Protein AF-A0A7C7LQJ1-F1 (afdb_monomer_lite)

pLDDT: mean 71.46, std 15.13, range [42.0, 94.5]

Radius of gyration: 21.34 Å; chains: 1; bounding box: 57×33×42 Å

Sequence (125 aa):
MMTENNKLQWQLELEGLIVHGETPVGWDENSLPNETVDQDGNLSPANWEGVTDPRFPSRRVYDDPSVEVLRKHLRQHNGIYGLEICESTETKKATKIFHRDGFVVVRDLLNTEQLARFRRIVPGC

Secondary structure (DSSP, 8-state):
-HHHHHHHHHHHHHHT-------TTSS-TTSPTT--B-TTS-B--TT------TTS-SS--TT-HHHHHHHHHHHHH-S-TT--EEETT-HHHHHHHHHHHS--EEET-S-HHHHHHHHHHSTT-

Foldseek 3Di:
DVVVVVVVVVVVVLVPDDDDADDPVPDDPPQDVPFDADPVRHGDPPPPPDPDDPLDDPDPDCPDPSNVVVVVVCVVPPDDPPQDEAELPPVVVQVVCCVVPVHHHYPPVDDPVRVVVSCVSHPPD

Structure (mmCIF, N/CA/C/O backbone):
data_AF-A0A7C7LQJ1-F1
#
_entry.id   AF-A0A7C7LQJ1-F1
#
loop_
_atom_site.group_PDB
_atom_site.id
_atom_site.type_symbol
_atom_site.label_atom_id
_atom_site.label_alt_id
_atom_site.label_comp_id
_atom_site.label_asym_id
_atom_site.label_entity_id
_atom_site.label_seq_id
_atom_site.pdbx_PDB_ins_code
_atom_site.Cartn_x
_atom_site.Cartn_y
_atom_site.Cartn_z
_atom_site.occupancy
_atom_site.B_iso_or_equiv
_atom_site.auth_seq_id
_atom_site.auth_comp_id
_atom_site.auth_asym_id
_atom_site.auth_atom_id
_atom_site.pdbx_PDB_model_num
ATOM 1 N N . MET A 1 1 ? -26.342 14.491 18.224 1.00 47.34 1 MET A N 1
ATOM 2 C CA . MET A 1 1 ? -25.616 15.701 17.771 1.00 47.34 1 MET A CA 1
ATOM 3 C C . MET A 1 1 ? -24.143 15.444 17.441 1.00 47.34 1 MET A C 1
ATOM 5 O O . MET A 1 1 ? -23.678 16.036 16.484 1.00 47.34 1 MET A O 1
ATOM 9 N N . MET A 1 2 ? -23.412 14.552 18.129 1.00 49.84 2 MET A N 1
ATOM 10 C CA . MET A 1 2 ? -21.999 14.247 17.794 1.00 49.84 2 MET A CA 1
ATOM 11 C C . MET A 1 2 ? -21.803 13.533 16.437 1.00 49.84 2 MET A C 1
ATOM 13 O O . MET A 1 2 ? -20.795 13.730 15.770 1.00 49.84 2 MET A O 1
ATOM 17 N N . THR A 1 3 ? -22.778 12.736 15.997 1.00 58.75 3 THR A N 1
ATOM 18 C CA . THR A 1 3 ? -22.699 11.928 14.767 1.00 58.75 3 THR A CA 1
ATOM 19 C C . THR A 1 3 ? -22.784 12.752 13.481 1.00 58.75 3 THR A C 1
ATOM 21 O O . THR A 1 3 ? -22.088 12.459 12.516 1.00 58.75 3 THR A O 1
ATOM 24 N N . GLU A 1 4 ? -23.612 13.797 13.479 1.00 58.03 4 GLU A N 1
ATOM 25 C CA . GLU A 1 4 ? -23.772 14.723 12.346 1.00 58.03 4 GLU A CA 1
ATOM 26 C C . GLU A 1 4 ? -22.505 15.562 12.136 1.00 58.03 4 GLU A C 1
ATOM 28 O O . GLU A 1 4 ? -22.045 15.731 11.010 1.00 58.03 4 GLU A O 1
ATOM 33 N N . ASN A 1 5 ? -21.892 16.010 13.236 1.00 68.25 5 ASN A N 1
ATOM 34 C CA . ASN A 1 5 ? -20.686 16.833 13.201 1.00 68.25 5 ASN A CA 1
ATOM 35 C C . ASN A 1 5 ? -19.479 16.052 12.655 1.00 68.25 5 ASN A C 1
ATOM 37 O O . ASN A 1 5 ? -18.744 16.556 11.811 1.00 68.25 5 ASN A O 1
ATOM 41 N N . ASN A 1 6 ? -19.327 14.789 13.068 1.00 70.06 6 ASN A N 1
ATOM 42 C CA . ASN A 1 6 ? -18.279 13.909 12.543 1.00 70.06 6 ASN A CA 1
ATOM 43 C C . ASN A 1 6 ? -18.496 13.578 11.061 1.00 70.06 6 ASN A C 1
ATOM 45 O O . ASN A 1 6 ? -17.539 13.495 10.297 1.00 70.06 6 ASN A O 1
ATOM 49 N N . LYS A 1 7 ? -19.755 13.421 10.634 1.00 67.06 7 LYS A N 1
ATOM 50 C CA . LYS A 1 7 ? -20.094 13.143 9.235 1.00 67.06 7 LYS A CA 1
ATOM 51 C C . LYS A 1 7 ? -19.702 14.306 8.320 1.00 67.06 7 LYS A C 1
ATOM 53 O O . LYS A 1 7 ? -19.127 14.064 7.263 1.00 67.06 7 LYS A O 1
ATOM 58 N N . LEU A 1 8 ? -19.968 15.542 8.744 1.00 71.56 8 LEU A N 1
ATOM 59 C CA . LEU A 1 8 ? -19.571 16.756 8.022 1.00 71.56 8 LEU A CA 1
ATOM 60 C C . LEU A 1 8 ? -18.046 16.915 7.970 1.00 71.56 8 LEU A C 1
ATOM 62 O O . LEU A 1 8 ? -17.497 17.228 6.916 1.00 71.56 8 LEU A O 1
ATOM 66 N N . GLN A 1 9 ? -17.352 16.632 9.075 1.00 72.44 9 GLN A N 1
ATOM 67 C CA . GLN A 1 9 ? -15.891 16.680 9.118 1.00 72.44 9 GLN A CA 1
ATOM 68 C C . GLN A 1 9 ? -15.255 15.679 8.140 1.00 72.44 9 GLN A C 1
ATOM 70 O O . GLN A 1 9 ? -14.388 16.052 7.355 1.00 72.44 9 GLN A O 1
ATOM 75 N N . TRP A 1 10 ? -15.728 14.430 8.114 1.00 71.81 10 TRP A N 1
ATOM 76 C CA . TRP A 1 10 ? -15.213 13.416 7.184 1.00 71.81 10 TRP A CA 1
ATOM 77 C C . TRP A 1 10 ? -15.535 13.735 5.722 1.00 71.81 10 TRP A C 1
ATOM 79 O O . TRP A 1 10 ? -14.769 13.388 4.825 1.00 71.81 10 TRP A O 1
ATOM 89 N N . GLN A 1 11 ? -16.668 14.392 5.460 1.00 69.19 11 GLN A N 1
ATOM 90 C CA . GLN A 1 11 ? -17.015 14.848 4.115 1.00 69.19 11 GLN A CA 1
ATOM 91 C C . GLN A 1 11 ? -16.044 15.913 3.607 1.00 69.19 11 GLN A C 1
ATOM 93 O O . GLN A 1 11 ? -15.634 15.812 2.452 1.00 69.19 11 GLN A O 1
ATOM 98 N N . LEU A 1 12 ? -15.659 16.864 4.461 1.00 78.12 12 LEU A N 1
ATOM 99 C CA . LEU A 1 12 ? -14.684 17.910 4.144 1.00 78.12 12 LEU A CA 1
ATOM 100 C C . LEU A 1 12 ? -13.274 17.342 3.942 1.00 78.12 12 LEU A C 1
ATOM 102 O O . LEU A 1 12 ? -12.597 17.714 2.988 1.00 78.12 12 LEU A O 1
ATOM 106 N N . GLU A 1 13 ? -12.842 16.403 4.788 1.00 74.38 13 GLU A N 1
ATOM 107 C CA . GLU A 1 13 ? -11.539 15.736 4.635 1.00 74.38 13 GLU A CA 1
ATOM 108 C C . GLU A 1 13 ? -11.455 14.935 3.324 1.00 74.38 13 GLU A C 1
ATOM 110 O O . GLU A 1 13 ? -10.439 14.982 2.633 1.00 74.38 13 GLU A O 1
ATOM 115 N N . LEU A 1 14 ? -12.541 14.258 2.930 1.00 73.12 14 LEU A N 1
ATOM 116 C CA . LEU A 1 14 ? -12.631 13.569 1.637 1.00 73.12 14 LEU A CA 1
ATOM 117 C C . LEU A 1 14 ? -12.631 14.533 0.442 1.00 73.12 14 LEU A C 1
ATOM 119 O O . LEU A 1 14 ? -12.095 14.191 -0.607 1.00 73.12 14 LEU A O 1
ATOM 123 N N . GLU A 1 15 ? -13.248 15.709 0.573 1.00 76.81 15 GLU A N 1
ATOM 124 C CA . GLU A 1 15 ? -13.261 16.741 -0.476 1.00 76.81 15 GLU A CA 1
ATOM 125 C C . GLU A 1 15 ? -11.895 17.405 -0.667 1.00 76.81 15 GLU A C 1
ATOM 127 O O . GLU A 1 15 ? -11.557 17.788 -1.784 1.00 76.81 15 GLU A O 1
ATOM 132 N N . GLY A 1 16 ? -11.107 17.521 0.404 1.00 76.44 16 GLY A N 1
ATOM 133 C CA . GLY A 1 16 ? -9.753 18.073 0.368 1.00 76.44 16 GLY A CA 1
ATOM 134 C C . GLY A 1 16 ? -8.671 17.087 -0.081 1.00 76.44 16 GLY A C 1
ATOM 135 O O . GLY A 1 16 ? -7.509 17.479 -0.197 1.00 76.44 16 GLY A O 1
ATOM 136 N N . LEU A 1 17 ? -9.013 15.816 -0.317 1.00 73.69 17 LEU A N 1
ATOM 137 C CA . LEU A 1 17 ? -8.041 14.800 -0.702 1.00 73.69 17 LEU A CA 1
ATOM 138 C C . LEU A 1 17 ? -7.583 15.010 -2.154 1.00 73.69 17 LEU A C 1
ATOM 140 O O . LEU A 1 17 ? -8.337 14.795 -3.102 1.00 73.69 17 LEU A O 1
ATOM 144 N N . ILE A 1 18 ? -6.318 15.388 -2.326 1.00 72.12 18 ILE A N 1
ATOM 145 C CA . ILE A 1 18 ? -5.672 15.462 -3.639 1.00 72.12 18 ILE A CA 1
ATOM 146 C C . ILE A 1 18 ? -5.242 14.050 -4.030 1.00 72.12 18 ILE A C 1
ATOM 148 O O . ILE A 1 18 ? -4.350 13.465 -3.415 1.00 72.12 18 ILE A O 1
ATOM 152 N N . VAL A 1 19 ? -5.878 13.498 -5.060 1.00 59.09 19 VAL A N 1
ATOM 153 C CA . VAL A 1 19 ? -5.514 12.186 -5.594 1.00 59.09 19 VAL A CA 1
ATOM 154 C C . VAL A 1 19 ? -4.560 12.382 -6.760 1.00 59.09 19 VAL A C 1
ATOM 156 O O . VAL A 1 19 ? -4.937 12.883 -7.818 1.00 59.09 19 VAL A O 1
ATOM 159 N N . HIS A 1 20 ? -3.309 11.984 -6.560 1.00 58.03 20 HIS A N 1
ATOM 160 C CA . HIS A 1 20 ? -2.347 11.881 -7.647 1.00 58.03 20 HIS A CA 1
ATOM 161 C C . HIS A 1 20 ? -2.696 10.635 -8.470 1.00 58.03 20 HIS A C 1
ATOM 163 O O . HIS A 1 20 ? -2.615 9.516 -7.968 1.00 58.03 20 HIS A O 1
ATOM 169 N N . GLY A 1 21 ? -3.161 10.841 -9.705 1.00 54.16 21 GLY A N 1
ATOM 170 C CA . GLY A 1 21 ? -3.406 9.756 -10.656 1.00 54.16 21 GLY A CA 1
ATOM 171 C C . GLY A 1 21 ? -2.108 9.123 -11.160 1.00 54.16 21 GLY A C 1
ATOM 172 O O . GLY A 1 21 ? -1.011 9.513 -10.754 1.00 54.16 21 GLY A O 1
ATOM 173 N N . GLU A 1 22 ? -2.229 8.170 -12.085 1.00 50.22 22 GLU A N 1
ATOM 174 C CA . GLU A 1 22 ? -1.072 7.666 -12.825 1.00 50.22 2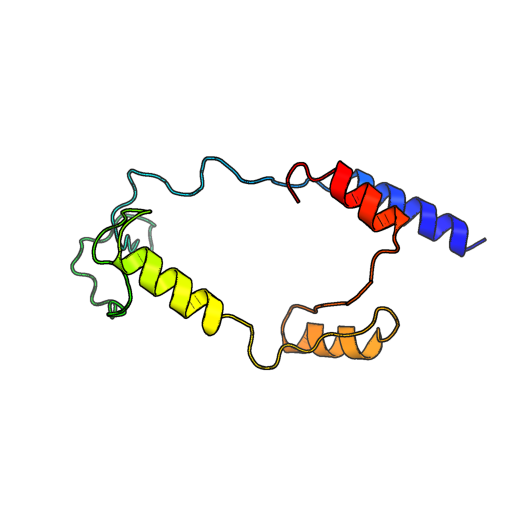2 GLU A CA 1
ATOM 175 C C . GLU A 1 22 ? -0.401 8.830 -13.549 1.00 50.22 22 GLU A C 1
ATOM 177 O O . GLU A 1 22 ? -0.982 9.496 -14.409 1.00 50.22 22 GLU A O 1
ATOM 182 N N . THR A 1 23 ? 0.830 9.123 -13.156 1.00 46.94 23 THR A N 1
ATOM 183 C CA . THR A 1 23 ? 1.605 10.154 -13.820 1.00 46.94 23 THR A CA 1
ATOM 184 C C . THR A 1 23 ? 2.236 9.547 -15.073 1.00 46.94 23 THR A C 1
ATOM 186 O O . THR A 1 23 ? 2.790 8.450 -14.976 1.00 46.94 23 THR A O 1
ATOM 189 N N . PRO A 1 24 ? 2.278 10.256 -16.212 1.00 45.69 24 PRO A N 1
ATOM 190 C CA . PRO A 1 24 ? 3.066 9.817 -17.362 1.00 45.69 24 PRO A CA 1
ATOM 191 C C . PRO A 1 24 ? 4.571 9.757 -17.053 1.00 45.69 24 PRO A C 1
ATOM 193 O O . PRO A 1 24 ? 5.298 9.087 -17.770 1.00 45.69 24 PRO A O 1
ATOM 196 N N . VAL A 1 25 ? 5.036 10.370 -15.950 1.00 49.25 25 VAL A N 1
ATOM 197 C CA . VAL A 1 25 ? 6.401 10.191 -15.411 1.00 49.25 25 VAL A CA 1
ATOM 198 C C . VAL A 1 25 ? 6.599 8.844 -14.703 1.00 49.25 25 VAL A C 1
ATOM 200 O O . VAL A 1 25 ? 7.468 8.688 -13.846 1.00 49.25 25 VAL A O 1
ATOM 203 N N . GLY A 1 26 ? 5.802 7.841 -15.066 1.00 48.50 26 GLY A N 1
ATOM 204 C CA . GLY A 1 26 ? 6.161 6.459 -14.831 1.00 48.50 26 GLY A CA 1
ATOM 205 C C . GLY A 1 26 ? 7.362 6.129 -15.706 1.00 48.50 26 GLY A C 1
ATOM 206 O O . GLY A 1 26 ? 7.172 5.654 -16.817 1.00 48.50 26 GLY A O 1
ATOM 207 N N . TRP A 1 27 ? 8.557 6.329 -15.145 1.00 53.47 27 TRP A N 1
ATOM 208 C CA . TRP A 1 27 ? 9.874 6.039 -15.720 1.00 53.47 27 TRP A CA 1
ATOM 209 C C . TRP A 1 27 ? 10.415 7.113 -16.674 1.00 53.47 27 TRP A C 1
ATOM 211 O O . TRP A 1 27 ? 9.848 7.378 -17.727 1.00 53.47 27 TRP A O 1
ATOM 221 N N . ASP A 1 28 ? 11.559 7.699 -16.306 1.00 53.22 28 ASP A N 1
ATOM 222 C CA . ASP A 1 28 ? 12.402 8.446 -17.241 1.00 53.22 28 ASP A CA 1
ATOM 223 C C . ASP A 1 28 ? 13.072 7.444 -18.191 1.00 53.22 28 ASP A C 1
ATOM 225 O O . ASP A 1 28 ? 13.823 6.559 -17.771 1.00 53.22 28 ASP A O 1
ATOM 229 N N . GLU A 1 29 ? 12.770 7.566 -19.481 1.00 51.75 29 GLU A N 1
ATOM 230 C CA . GLU A 1 29 ? 13.345 6.753 -20.557 1.00 51.75 29 GLU A CA 1
ATOM 231 C C . GLU A 1 29 ? 14.864 6.938 -20.705 1.00 51.75 29 GLU A C 1
ATOM 233 O O . GLU A 1 29 ? 15.541 6.070 -21.259 1.00 51.75 29 GLU A O 1
ATOM 238 N N . ASN A 1 30 ? 15.408 8.033 -20.168 1.00 52.00 30 ASN A N 1
ATOM 239 C CA . ASN A 1 30 ? 16.835 8.337 -20.175 1.00 52.00 30 ASN A CA 1
ATOM 240 C C . ASN A 1 30 ? 17.571 7.775 -18.950 1.00 52.00 30 ASN A C 1
ATOM 242 O O . ASN A 1 30 ? 18.805 7.756 -18.941 1.00 52.00 30 ASN A O 1
ATOM 246 N N . SER A 1 31 ? 16.853 7.283 -17.933 1.00 51.69 31 SER A N 1
ATOM 247 C CA . SER A 1 31 ? 17.478 6.645 -16.774 1.00 51.69 31 SER A CA 1
ATOM 248 C C . SER A 1 31 ? 18.106 5.311 -17.170 1.00 51.69 31 SER A C 1
ATOM 250 O O . SER A 1 31 ? 17.424 4.367 -17.595 1.00 51.69 31 SER A O 1
ATOM 252 N N . LEU A 1 32 ? 19.418 5.199 -16.959 1.00 54.41 32 LEU A N 1
ATOM 253 C CA . LEU A 1 32 ? 20.187 3.998 -17.272 1.00 54.41 32 LEU A CA 1
ATOM 254 C C . LEU A 1 32 ? 19.630 2.766 -16.531 1.00 54.41 32 LEU A C 1
ATOM 256 O O . LEU A 1 32 ? 19.252 2.858 -15.358 1.00 54.41 32 LEU A O 1
ATOM 260 N N . PRO A 1 33 ? 19.589 1.581 -17.174 1.00 50.50 33 PRO A N 1
ATOM 261 C CA . PRO A 1 33 ? 19.308 0.328 -16.486 1.00 50.50 33 PRO A CA 1
ATOM 262 C C . PRO A 1 33 ? 20.214 0.161 -15.264 1.00 50.50 33 PRO A C 1
ATOM 264 O O . PRO A 1 33 ? 21.431 0.187 -15.396 1.00 50.50 33 PRO A O 1
ATOM 267 N N . ASN A 1 34 ? 19.611 -0.024 -14.087 1.00 55.47 34 ASN A N 1
ATOM 268 C CA . ASN A 1 34 ? 20.312 -0.215 -12.809 1.00 55.47 34 ASN A CA 1
ATOM 269 C C . ASN A 1 34 ? 21.154 0.991 -12.358 1.00 55.47 34 ASN A C 1
ATOM 271 O O . ASN A 1 34 ? 22.189 0.824 -11.716 1.00 55.47 34 ASN A O 1
ATOM 275 N N . GLU A 1 35 ? 20.682 2.200 -12.674 1.00 58.88 35 GLU A N 1
ATOM 276 C CA . GLU A 1 35 ? 21.196 3.452 -12.127 1.00 58.88 35 GLU A CA 1
ATOM 277 C C . GLU A 1 35 ? 21.342 3.367 -10.601 1.00 58.88 35 GLU A C 1
ATOM 279 O O . GLU A 1 35 ? 20.366 3.299 -9.855 1.00 58.88 35 GLU A O 1
ATOM 284 N N . THR A 1 36 ? 22.593 3.327 -10.157 1.00 56.88 36 THR A N 1
ATOM 285 C CA . THR A 1 36 ? 22.968 3.529 -8.763 1.00 56.88 36 THR A CA 1
ATOM 286 C C . THR A 1 36 ? 23.546 4.928 -8.699 1.00 56.88 36 THR A C 1
ATOM 288 O O . THR A 1 36 ? 24.423 5.255 -9.497 1.00 56.88 36 THR A O 1
ATOM 291 N N . VAL A 1 37 ? 23.041 5.760 -7.798 1.00 54.50 37 VAL A N 1
ATOM 292 C CA . VAL A 1 37 ? 23.607 7.089 -7.569 1.00 54.50 37 VAL A CA 1
ATOM 293 C C . VAL A 1 37 ? 24.615 7.033 -6.427 1.00 54.50 37 VAL A C 1
ATOM 295 O O . VAL A 1 37 ? 24.474 6.220 -5.510 1.00 54.50 37 VAL A O 1
ATOM 298 N N . ASP A 1 38 ? 25.659 7.854 -6.497 1.00 62.34 38 ASP A N 1
ATOM 299 C CA . ASP A 1 38 ? 26.559 8.060 -5.364 1.00 62.34 38 ASP A CA 1
ATOM 300 C C . ASP A 1 38 ? 25.869 8.848 -4.231 1.00 62.34 38 ASP A C 1
ATOM 302 O O . ASP A 1 38 ? 24.682 9.179 -4.295 1.00 62.34 38 ASP A O 1
ATOM 306 N N . GLN A 1 39 ? 26.607 9.127 -3.153 1.00 58.22 39 GLN A N 1
ATOM 307 C CA . GLN A 1 39 ? 26.079 9.856 -1.990 1.00 58.22 39 GLN A CA 1
ATOM 308 C C . GLN A 1 39 ? 25.635 11.290 -2.323 1.00 58.22 39 GLN A C 1
ATOM 310 O O . GLN A 1 39 ? 24.857 11.869 -1.567 1.00 58.22 39 GLN A O 1
ATOM 315 N N . ASP A 1 40 ? 26.094 11.830 -3.451 1.00 65.62 40 ASP A N 1
ATOM 316 C CA . ASP A 1 40 ? 25.788 13.172 -3.936 1.00 65.62 40 ASP A CA 1
ATOM 317 C C . ASP A 1 40 ? 24.699 13.159 -5.029 1.00 65.62 40 ASP A C 1
ATOM 319 O O . ASP A 1 40 ? 24.318 14.213 -5.541 1.00 65.62 40 ASP A O 1
ATOM 323 N N . GLY A 1 41 ? 24.160 11.982 -5.372 1.00 52.00 41 GLY A N 1
ATOM 324 C CA . GLY A 1 41 ? 23.091 11.825 -6.356 1.00 52.00 41 GLY A CA 1
ATOM 325 C C . GLY A 1 41 ? 23.562 11.735 -7.811 1.00 52.00 41 GLY A C 1
ATOM 326 O O . GLY A 1 41 ? 22.721 11.764 -8.708 1.00 52.00 41 GLY A O 1
ATOM 327 N N . ASN A 1 42 ? 24.867 11.621 -8.078 1.00 62.91 42 ASN A N 1
ATOM 328 C CA . ASN A 1 42 ? 25.381 11.480 -9.443 1.00 62.91 42 ASN A CA 1
ATOM 329 C C . ASN A 1 42 ? 25.362 10.019 -9.898 1.00 62.91 42 ASN A C 1
ATOM 331 O O . ASN A 1 42 ? 25.581 9.105 -9.103 1.00 62.91 42 ASN A O 1
ATOM 335 N N . LEU A 1 43 ? 25.163 9.807 -11.204 1.00 57.75 43 LEU A N 1
ATOM 336 C CA . LEU A 1 43 ? 25.229 8.491 -11.844 1.00 57.75 43 LEU A CA 1
ATOM 337 C C . LEU A 1 43 ? 26.558 7.794 -11.527 1.00 57.75 43 LEU A C 1
ATOM 339 O O . LEU A 1 43 ? 27.616 8.214 -12.002 1.00 57.75 43 LEU A O 1
ATOM 343 N N . SER A 1 44 ? 26.504 6.703 -10.764 1.00 56.91 44 SER A N 1
ATOM 344 C CA . SER A 1 44 ? 27.670 5.861 -10.529 1.00 56.91 44 SER A CA 1
ATOM 345 C C . SER A 1 44 ? 27.958 5.040 -11.792 1.00 56.91 44 SER A C 1
ATOM 347 O O . SER A 1 44 ? 27.027 4.497 -12.400 1.00 56.91 44 SER A O 1
ATOM 349 N N . PRO A 1 45 ? 29.223 4.937 -12.235 1.00 54.22 45 PRO A N 1
ATOM 350 C CA . PRO A 1 45 ? 29.577 4.061 -13.341 1.00 54.22 45 PRO A CA 1
ATOM 351 C C . PRO A 1 45 ? 29.178 2.608 -13.024 1.00 54.22 45 PRO A C 1
ATOM 353 O O . PRO A 1 45 ? 29.143 2.183 -11.871 1.00 54.22 45 PRO A O 1
ATOM 356 N N . ALA A 1 46 ? 28.851 1.847 -14.073 1.00 52.78 46 ALA A N 1
ATOM 357 C CA . ALA A 1 46 ? 28.225 0.515 -14.041 1.00 52.78 46 ALA A CA 1
ATOM 358 C C . ALA A 1 46 ? 29.015 -0.605 -13.315 1.00 52.78 46 ALA A C 1
ATOM 360 O O . ALA A 1 46 ? 28.688 -1.782 -13.444 1.00 52.78 46 ALA A O 1
ATOM 361 N N . ASN A 1 47 ? 30.074 -0.260 -12.588 1.00 50.78 47 ASN A N 1
ATOM 362 C CA . ASN A 1 47 ? 30.970 -1.137 -11.844 1.00 50.78 47 ASN A CA 1
ATOM 363 C C . ASN A 1 47 ? 30.819 -1.015 -10.317 1.00 50.78 47 ASN A C 1
ATOM 365 O O . ASN A 1 47 ? 31.668 -1.530 -9.591 1.00 50.78 47 ASN A O 1
ATOM 369 N N . TRP A 1 48 ? 29.764 -0.367 -9.814 1.00 47.22 48 TRP A N 1
ATOM 370 C CA . TRP A 1 48 ? 29.396 -0.485 -8.403 1.00 47.22 48 TRP A CA 1
ATOM 371 C C . TRP A 1 48 ? 29.0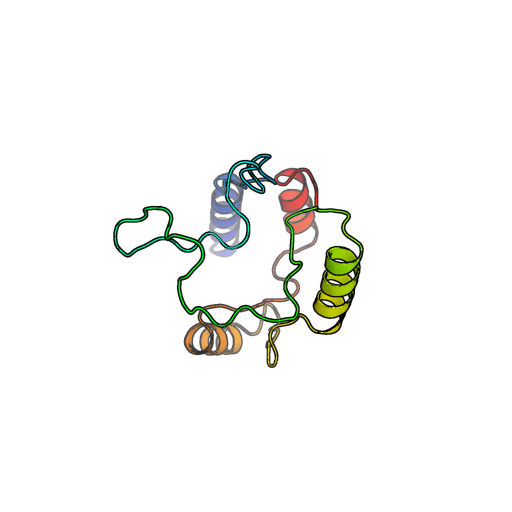17 -1.942 -8.106 1.00 47.22 48 TRP A C 1
ATOM 373 O O . TRP A 1 48 ? 28.094 -2.482 -8.713 1.00 47.22 48 TRP A O 1
ATOM 383 N N . GLU A 1 49 ? 29.743 -2.580 -7.185 1.00 49.66 49 GLU A N 1
ATOM 384 C CA . GLU A 1 49 ? 29.637 -3.993 -6.777 1.00 49.66 49 GLU A CA 1
ATOM 385 C C . GLU A 1 49 ? 28.322 -4.324 -6.033 1.00 49.66 49 GLU A C 1
ATOM 387 O O . GLU A 1 49 ? 28.288 -5.087 -5.068 1.00 49.66 49 GLU A O 1
ATOM 392 N N . GLY A 1 50 ? 27.202 -3.741 -6.458 1.00 54.25 50 GLY A N 1
ATOM 393 C CA . GLY A 1 50 ? 25.881 -4.164 -6.034 1.00 54.25 50 GLY A CA 1
ATOM 394 C C . GLY A 1 50 ? 25.606 -5.565 -6.566 1.00 54.25 50 GLY A C 1
ATOM 395 O O . GLY A 1 50 ? 25.754 -5.832 -7.760 1.00 54.25 50 GLY A O 1
ATOM 396 N N . VAL A 1 51 ? 25.186 -6.474 -5.684 1.00 53.28 51 VAL A N 1
ATOM 397 C CA . VAL A 1 51 ? 24.691 -7.793 -6.086 1.00 53.28 51 VAL A CA 1
ATOM 398 C C . VAL A 1 51 ? 23.496 -7.573 -7.011 1.00 53.28 51 VAL A C 1
ATOM 400 O O . VAL A 1 51 ? 22.397 -7.252 -6.562 1.00 53.28 51 VAL A O 1
ATOM 403 N N . THR A 1 52 ? 23.719 -7.709 -8.316 1.00 55.00 52 THR A N 1
ATOM 404 C CA . THR A 1 52 ? 22.636 -7.666 -9.297 1.00 55.00 52 THR A CA 1
ATOM 405 C C . THR A 1 52 ? 21.785 -8.907 -9.063 1.00 55.00 52 THR A C 1
ATOM 407 O O . THR A 1 52 ? 22.291 -10.025 -9.182 1.00 55.00 52 THR A O 1
ATOM 410 N N . ASP A 1 53 ? 20.513 -8.737 -8.686 1.00 60.12 53 ASP A N 1
ATOM 411 C CA . ASP A 1 53 ? 19.602 -9.880 -8.582 1.00 60.12 53 ASP A CA 1
ATOM 412 C C . ASP A 1 53 ? 19.528 -10.542 -9.967 1.00 60.12 53 ASP A C 1
ATOM 414 O O . ASP A 1 53 ? 19.154 -9.876 -10.937 1.00 60.12 53 ASP A O 1
ATOM 418 N N . PRO A 1 54 ? 19.864 -11.837 -10.096 1.00 68.38 54 PRO A N 1
ATOM 419 C CA . PRO A 1 54 ? 19.849 -12.534 -11.380 1.00 68.38 54 PRO A CA 1
ATOM 420 C C . PRO A 1 54 ? 18.448 -12.615 -12.006 1.00 68.38 54 PRO A C 1
ATOM 422 O O . PRO A 1 54 ? 18.315 -13.019 -13.159 1.00 68.38 54 PRO A O 1
ATOM 425 N N . ARG A 1 55 ? 17.396 -12.256 -11.257 1.00 64.44 55 ARG A N 1
ATOM 426 C CA . ARG A 1 55 ? 16.016 -12.159 -11.748 1.00 64.44 55 ARG A CA 1
ATOM 427 C C . ARG A 1 55 ? 15.703 -10.819 -12.414 1.00 64.44 55 ARG A C 1
ATOM 429 O O . ARG A 1 55 ? 14.646 -10.711 -13.036 1.00 64.44 55 ARG A O 1
ATOM 436 N N . PHE A 1 56 ? 16.560 -9.803 -12.283 1.00 63.69 56 PHE A N 1
ATOM 437 C CA . PHE A 1 56 ? 16.342 -8.536 -12.972 1.00 63.69 56 PHE A CA 1
ATOM 438 C C . PHE A 1 56 ? 16.590 -8.689 -14.479 1.00 63.69 56 PHE A C 1
ATOM 440 O O . PHE A 1 56 ? 17.583 -9.295 -14.887 1.00 63.69 56 PHE A O 1
ATOM 447 N N . PRO A 1 57 ? 15.709 -8.128 -15.325 1.00 64.00 57 PRO A N 1
ATOM 448 C CA . PRO A 1 57 ? 15.926 -8.114 -16.763 1.00 64.00 57 PRO A CA 1
ATOM 449 C C . PRO A 1 57 ? 17.205 -7.330 -17.081 1.00 64.00 57 PRO A C 1
ATOM 451 O O . PRO A 1 57 ? 17.445 -6.251 -16.540 1.00 64.00 57 PRO A O 1
ATOM 454 N N . SER A 1 58 ? 18.020 -7.848 -18.001 1.00 63.28 58 SER A N 1
ATOM 455 C CA . SER A 1 58 ? 19.296 -7.226 -18.389 1.00 63.28 58 SER A CA 1
ATOM 456 C C . SER A 1 58 ? 19.130 -5.910 -19.162 1.00 63.28 58 SER A C 1
ATOM 458 O O . SER A 1 58 ? 20.108 -5.211 -19.414 1.00 63.28 58 SER A O 1
ATOM 460 N N . ARG A 1 59 ? 17.899 -5.577 -19.569 1.00 63.56 59 ARG A N 1
ATOM 461 C CA . ARG A 1 59 ? 17.529 -4.354 -20.289 1.00 63.56 59 ARG A CA 1
ATOM 462 C C . ARG A 1 59 ? 16.154 -3.860 -19.842 1.00 63.56 59 ARG A C 1
ATOM 464 O O . ARG A 1 59 ? 15.268 -4.661 -19.550 1.00 63.56 59 ARG A O 1
ATOM 471 N N . ARG A 1 60 ? 15.952 -2.541 -19.841 1.00 62.81 60 ARG A N 1
ATOM 472 C CA . ARG A 1 60 ? 14.673 -1.895 -19.500 1.00 62.81 60 ARG A CA 1
ATOM 473 C C . ARG A 1 60 ? 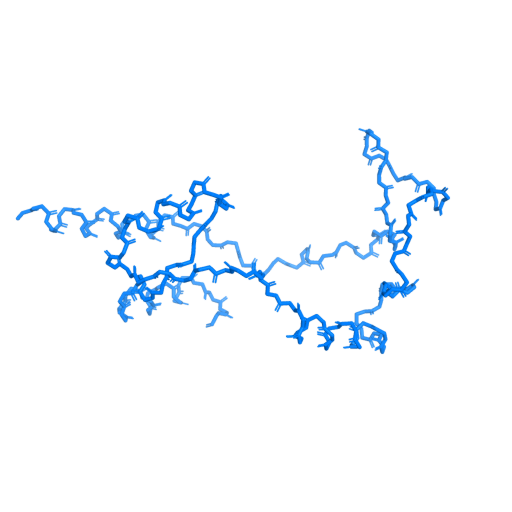13.744 -1.824 -20.721 1.00 62.81 60 ARG A C 1
ATOM 475 O O . ARG A 1 60 ? 13.524 -0.759 -21.276 1.00 62.81 60 ARG A O 1
ATOM 482 N N . VAL A 1 61 ? 13.225 -2.972 -21.160 1.00 70.81 61 VAL A N 1
ATOM 483 C CA . VAL A 1 61 ? 12.216 -3.067 -22.234 1.00 70.81 61 VAL A CA 1
ATOM 484 C C . VAL A 1 61 ? 10.925 -3.606 -21.625 1.00 70.81 61 VAL A C 1
ATOM 486 O O . VAL A 1 61 ? 10.915 -4.714 -21.098 1.00 70.81 61 VAL A O 1
ATOM 489 N N . TYR A 1 62 ? 9.847 -2.817 -21.661 1.00 63.94 62 TYR A N 1
ATOM 490 C CA . TYR A 1 62 ? 8.610 -3.115 -20.922 1.00 63.94 62 TYR A CA 1
ATOM 491 C C . TYR A 1 62 ? 7.949 -4.437 -21.338 1.00 63.94 62 TYR A C 1
ATOM 493 O O . TYR A 1 62 ? 7.410 -5.144 -20.486 1.00 63.94 62 TYR A O 1
ATOM 501 N N . ASP A 1 63 ? 8.036 -4.767 -22.627 1.00 77.00 63 ASP A N 1
ATOM 502 C CA . ASP A 1 63 ? 7.469 -5.980 -23.228 1.00 77.00 63 ASP A CA 1
ATOM 503 C C . ASP A 1 63 ? 8.508 -7.104 -23.375 1.00 77.00 63 ASP A C 1
ATOM 505 O O . ASP A 1 63 ? 8.324 -8.045 -24.150 1.00 77.00 63 ASP A O 1
ATOM 509 N N . ASP A 1 64 ? 9.644 -7.016 -22.673 1.00 80.31 64 ASP A N 1
ATOM 510 C CA . ASP A 1 64 ? 10.636 -8.083 -22.712 1.00 80.31 64 ASP A CA 1
ATOM 511 C C . ASP A 1 64 ? 10.052 -9.383 -22.127 1.00 80.31 64 ASP A C 1
ATOM 513 O O . ASP A 1 64 ? 9.448 -9.357 -21.049 1.00 80.31 64 ASP A O 1
ATOM 517 N N . PRO A 1 65 ? 10.274 -10.548 -22.762 1.00 84.25 65 PRO A N 1
ATOM 518 C CA . PRO A 1 65 ? 9.820 -11.823 -22.216 1.00 84.25 65 PRO A CA 1
ATOM 519 C C . PRO A 1 65 ? 10.279 -12.078 -20.770 1.00 84.25 65 PRO A C 1
ATOM 521 O O . PRO A 1 65 ? 9.538 -12.672 -19.988 1.00 84.25 65 PRO A O 1
ATOM 524 N N . SER A 1 66 ? 11.472 -11.611 -20.381 1.00 77.94 66 SER A N 1
ATOM 525 C CA . SER A 1 66 ? 11.969 -11.712 -19.002 1.00 77.94 66 SER A CA 1
ATOM 526 C C . SER A 1 66 ? 11.189 -10.828 -18.022 1.00 77.94 66 SER A C 1
ATOM 528 O O . SER A 1 66 ? 10.949 -11.247 -16.888 1.00 77.94 66 SER A O 1
ATOM 530 N N . VAL A 1 67 ? 10.708 -9.658 -18.461 1.00 79.69 67 VAL A N 1
ATOM 531 C CA . VAL A 1 67 ? 9.820 -8.786 -17.676 1.00 79.69 67 VAL A CA 1
ATOM 532 C C . VAL A 1 67 ? 8.457 -9.445 -17.483 1.00 79.69 67 VAL A C 1
ATOM 534 O O . VAL A 1 67 ? 7.932 -9.431 -16.372 1.00 79.69 67 VAL A O 1
ATOM 537 N N . GLU A 1 68 ? 7.903 -10.090 -18.510 1.00 84.62 68 GLU A N 1
ATOM 538 C CA . GLU A 1 68 ? 6.646 -10.842 -18.389 1.00 84.62 68 GLU A CA 1
ATOM 539 C C . GLU A 1 68 ? 6.763 -12.035 -17.428 1.00 84.62 68 GLU A C 1
ATOM 541 O O . GLU A 1 68 ? 5.892 -12.257 -16.578 1.00 84.62 68 GLU A O 1
ATOM 546 N N . VAL A 1 69 ? 7.873 -12.777 -17.495 1.00 84.62 69 VAL A N 1
ATOM 547 C CA . VAL A 1 69 ? 8.170 -13.863 -16.547 1.00 84.62 69 VAL A CA 1
ATOM 548 C C . VAL A 1 69 ? 8.284 -13.323 -15.119 1.00 84.62 69 VAL A C 1
ATOM 550 O O . VAL A 1 69 ? 7.675 -13.887 -14.203 1.00 84.62 69 VAL A O 1
ATOM 553 N N . LEU A 1 70 ? 8.990 -12.206 -14.924 1.00 80.25 70 LEU A N 1
ATOM 554 C CA . LEU A 1 70 ? 9.115 -11.551 -13.624 1.00 80.25 70 LEU A CA 1
ATOM 555 C C . LEU A 1 70 ? 7.758 -11.054 -13.106 1.00 80.25 70 LEU A C 1
ATOM 557 O O . LEU A 1 70 ? 7.422 -11.314 -11.954 1.00 80.25 70 LEU A O 1
ATOM 561 N N . ARG A 1 71 ? 6.929 -10.421 -13.947 1.00 80.94 71 ARG A N 1
ATOM 562 C CA . ARG A 1 71 ? 5.560 -10.003 -13.593 1.00 80.94 71 ARG A CA 1
ATOM 563 C C . ARG A 1 71 ? 4.722 -11.180 -13.126 1.00 80.94 71 ARG A C 1
ATOM 565 O O . ARG A 1 71 ? 4.020 -11.065 -12.125 1.00 80.94 71 ARG A O 1
ATOM 572 N N . LYS A 1 72 ? 4.783 -12.312 -13.829 1.00 83.62 72 LYS A N 1
ATOM 573 C CA . LYS A 1 72 ? 4.050 -13.521 -13.444 1.00 83.62 72 LYS A CA 1
ATOM 574 C C . LYS A 1 72 ? 4.518 -14.050 -12.089 1.00 83.62 72 LYS A C 1
ATOM 576 O O . LYS A 1 72 ? 3.675 -14.337 -11.244 1.00 83.62 72 LYS A O 1
ATOM 581 N N . HIS A 1 73 ? 5.830 -14.131 -11.872 1.00 83.12 73 HIS A N 1
ATOM 582 C CA . HIS A 1 73 ? 6.402 -14.559 -10.596 1.00 83.12 73 HIS A CA 1
ATOM 583 C C . HIS A 1 73 ? 5.990 -13.619 -9.458 1.00 83.12 73 HIS A C 1
ATOM 585 O O . HIS A 1 73 ? 5.437 -14.062 -8.457 1.00 83.12 73 HIS A O 1
ATOM 591 N N . LEU A 1 74 ? 6.166 -12.312 -9.640 1.00 81.62 74 LEU A N 1
ATOM 592 C CA . LEU A 1 74 ? 5.763 -11.308 -8.664 1.00 81.62 74 LEU A CA 1
ATOM 593 C C . LEU A 1 74 ? 4.255 -11.367 -8.402 1.00 81.62 74 LEU A C 1
ATOM 595 O O . LEU A 1 74 ? 3.857 -11.391 -7.256 1.00 81.62 74 LEU A O 1
ATOM 599 N N . ARG A 1 75 ? 3.381 -11.519 -9.400 1.00 79.94 75 ARG A N 1
ATOM 600 C CA . ARG A 1 75 ? 1.936 -11.707 -9.144 1.00 79.94 75 ARG A CA 1
ATOM 601 C C . ARG A 1 75 ? 1.623 -12.935 -8.281 1.00 79.94 75 ARG A C 1
ATOM 603 O O . ARG A 1 75 ? 0.650 -12.909 -7.539 1.00 79.94 75 ARG A O 1
ATOM 610 N N . GLN A 1 76 ? 2.412 -14.000 -8.398 1.00 80.19 76 GLN A N 1
ATOM 611 C CA . GLN A 1 76 ? 2.214 -15.250 -7.657 1.00 80.19 76 GLN A 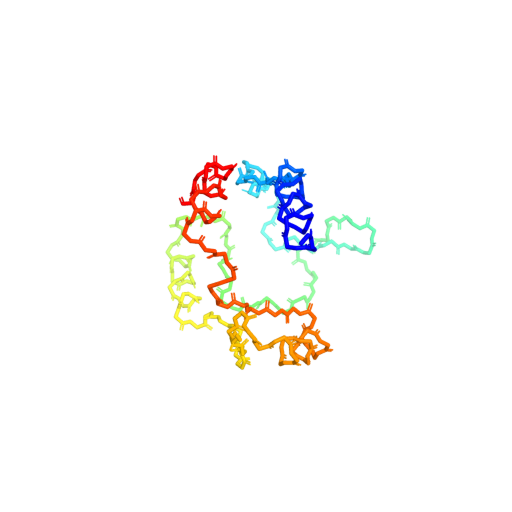CA 1
ATOM 612 C C . GLN A 1 76 ? 2.834 -15.229 -6.255 1.00 80.19 76 GLN A C 1
ATOM 614 O O . GLN A 1 76 ? 2.357 -15.938 -5.373 1.00 80.19 76 GLN A O 1
ATOM 619 N N . HIS A 1 77 ? 3.892 -14.441 -6.058 1.00 79.38 77 HIS A N 1
ATOM 620 C CA . HIS A 1 77 ? 4.703 -14.441 -4.839 1.00 79.38 77 HIS A CA 1
ATOM 621 C C . HIS A 1 77 ? 4.746 -13.086 -4.118 1.00 79.38 77 HIS A C 1
ATOM 623 O O . HIS A 1 77 ? 5.368 -12.987 -3.059 1.00 79.38 77 HIS A O 1
ATOM 629 N N . ASN A 1 78 ? 4.090 -12.060 -4.666 1.00 68.44 78 ASN A N 1
ATOM 630 C CA . ASN A 1 78 ? 3.881 -10.775 -4.011 1.00 68.44 78 ASN A CA 1
ATOM 631 C C . ASN A 1 78 ? 2.777 -10.879 -2.971 1.00 68.44 78 ASN A C 1
ATOM 633 O O . ASN A 1 78 ? 1.827 -11.652 -3.072 1.00 68.44 78 ASN A O 1
ATOM 637 N N . GLY A 1 79 ? 2.904 -10.006 -1.990 1.00 68.31 79 GLY A N 1
ATOM 638 C CA . GLY A 1 79 ? 2.078 -9.971 -0.806 1.00 68.31 79 GLY A CA 1
ATOM 639 C C . GLY A 1 79 ? 2.986 -9.707 0.379 1.00 68.31 79 GLY A C 1
ATOM 640 O O . GLY A 1 79 ? 4.138 -10.140 0.409 1.00 68.31 79 GLY A O 1
ATOM 641 N N . ILE A 1 80 ? 2.481 -8.961 1.350 1.00 72.38 80 ILE A N 1
ATOM 642 C CA . ILE A 1 80 ? 3.186 -8.804 2.614 1.00 72.38 80 ILE A CA 1
ATOM 643 C C . ILE A 1 80 ? 2.855 -10.051 3.435 1.00 72.38 80 ILE A C 1
ATOM 645 O O . ILE A 1 80 ? 1.711 -10.257 3.844 1.00 72.38 80 ILE A O 1
ATOM 649 N N . TYR A 1 81 ? 3.834 -10.938 3.607 1.00 71.62 81 TYR A N 1
ATOM 650 C CA . TYR A 1 81 ? 3.661 -12.139 4.421 1.00 71.62 81 TYR A CA 1
ATOM 651 C C . TYR A 1 81 ? 3.344 -11.738 5.866 1.00 71.62 81 TYR A C 1
ATOM 653 O O . TYR A 1 81 ? 4.020 -10.889 6.440 1.00 71.62 81 TYR A O 1
ATOM 661 N N . GLY A 1 82 ?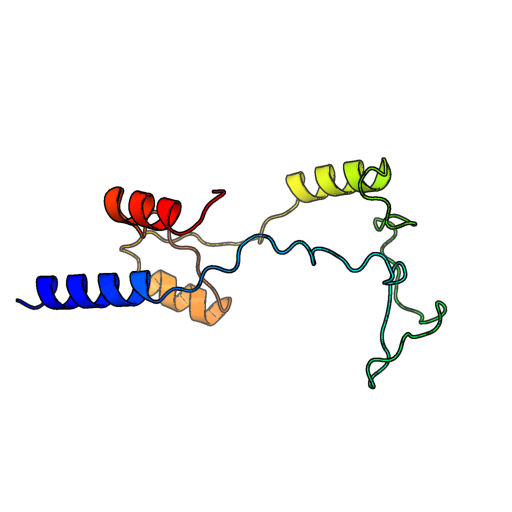 2.306 -12.341 6.451 1.00 73.69 82 GLY A N 1
ATOM 662 C CA . GLY A 1 82 ? 1.840 -11.981 7.795 1.00 73.69 82 GLY A CA 1
ATOM 663 C C . GLY A 1 82 ? 0.991 -10.707 7.854 1.00 73.69 82 GLY A C 1
ATOM 664 O O . GLY A 1 82 ? 0.735 -10.213 8.950 1.00 73.69 82 GLY A O 1
ATOM 665 N N . LEU A 1 83 ? 0.536 -10.185 6.706 1.00 80.31 83 LEU A N 1
ATOM 666 C CA . LEU A 1 83 ? -0.373 -9.045 6.666 1.00 80.31 83 LEU A CA 1
ATOM 667 C C . LEU A 1 83 ? -1.706 -9.383 7.335 1.00 80.31 83 LEU A C 1
ATOM 669 O O . LEU A 1 83 ? -2.508 -10.170 6.827 1.00 80.31 83 LEU A O 1
ATOM 673 N N . GLU A 1 84 ? -1.951 -8.746 8.471 1.00 85.75 84 GLU A N 1
ATOM 674 C CA . GLU A 1 84 ? -3.212 -8.852 9.186 1.00 85.75 84 GLU A CA 1
ATOM 675 C C . GLU A 1 84 ? -4.214 -7.832 8.644 1.00 85.75 84 GLU A C 1
ATOM 677 O O . GLU A 1 84 ? -3.964 -6.627 8.642 1.00 85.75 84 GLU A O 1
ATOM 682 N N . ILE A 1 85 ? -5.377 -8.326 8.217 1.00 89.38 85 ILE A N 1
ATOM 683 C CA . ILE A 1 85 ? -6.525 -7.490 7.860 1.00 89.38 85 ILE A CA 1
ATOM 684 C C . ILE A 1 85 ? -7.429 -7.386 9.090 1.00 89.38 85 ILE A C 1
ATOM 686 O O . ILE A 1 85 ? -7.709 -8.393 9.754 1.00 89.38 85 ILE A O 1
ATOM 690 N N . CYS A 1 86 ? -7.869 -6.173 9.409 1.00 92.00 86 CYS A N 1
ATOM 691 C CA . CYS A 1 86 ? -8.820 -5.929 10.486 1.00 92.00 86 CYS A CA 1
ATOM 692 C C . CYS A 1 86 ? -10.166 -5.435 9.952 1.00 92.00 86 CYS A C 1
ATOM 694 O O . CYS A 1 86 ? -10.228 -4.733 8.942 1.00 92.00 86 CYS A O 1
ATOM 696 N N . GLU A 1 87 ? -11.240 -5.779 10.651 1.00 92.06 87 GLU A N 1
ATOM 697 C CA . GLU A 1 87 ? -12.562 -5.209 10.389 1.00 92.06 87 GLU A CA 1
ATOM 698 C C . GLU A 1 87 ? -12.621 -3.756 10.880 1.00 92.06 87 GLU A C 1
ATOM 700 O O . GLU A 1 87 ? -11.899 -3.363 11.804 1.00 92.06 87 GLU A O 1
ATOM 705 N N . SER A 1 88 ? -13.520 -2.952 10.311 1.00 90.19 88 SER A N 1
ATOM 706 C CA . SER A 1 88 ? -13.685 -1.536 10.684 1.00 90.19 88 SER A CA 1
ATOM 707 C C . SER A 1 88 ? -13.994 -1.319 12.175 1.00 90.19 88 SER A C 1
ATOM 709 O O . SER A 1 88 ? -13.666 -0.274 12.739 1.00 90.19 88 SER A O 1
ATOM 711 N N . THR A 1 89 ? -14.557 -2.321 12.855 1.00 92.75 89 THR A N 1
ATOM 712 C CA . THR A 1 89 ? -14.849 -2.291 14.297 1.00 92.75 89 THR A CA 1
ATOM 713 C C . THR A 1 89 ? -13.656 -2.658 15.188 1.00 92.75 89 THR A C 1
ATOM 715 O O . THR A 1 89 ? -13.694 -2.422 16.396 1.00 92.75 89 THR A O 1
ATOM 718 N N . GLU A 1 90 ? -12.584 -3.234 14.641 1.00 92.69 90 GLU A N 1
ATOM 719 C CA . GLU A 1 90 ? -11.437 -3.753 15.399 1.00 92.69 90 GLU A CA 1
ATOM 720 C C . GLU A 1 90 ? -10.363 -2.682 15.678 1.00 92.69 90 GLU A C 1
ATOM 722 O O . GLU A 1 90 ? -9.162 -2.905 15.509 1.00 92.69 90 GLU A O 1
ATOM 727 N N . THR A 1 91 ? -10.767 -1.509 16.166 1.00 92.00 91 THR A N 1
ATOM 728 C CA . THR A 1 91 ? -9.876 -0.344 16.344 1.00 92.00 91 THR A CA 1
ATOM 729 C C . THR A 1 91 ? -8.634 -0.640 17.190 1.00 92.00 91 THR A C 1
ATOM 731 O O . THR A 1 91 ? -7.526 -0.259 16.827 1.00 92.00 91 THR A O 1
ATOM 734 N N . LYS A 1 92 ? -8.773 -1.405 18.281 1.00 94.19 92 LYS A N 1
ATOM 735 C CA . LYS A 1 92 ? -7.638 -1.794 19.141 1.00 94.19 92 LYS A CA 1
ATOM 736 C C . LYS A 1 92 ? -6.624 -2.690 18.426 1.00 94.19 92 LYS A C 1
ATOM 738 O O . LYS A 1 92 ? -5.432 -2.609 18.713 1.00 94.19 92 LYS A O 1
ATOM 743 N N . LYS A 1 93 ? -7.092 -3.572 17.540 1.00 91.94 93 LYS A N 1
ATOM 744 C CA . LYS A 1 93 ? -6.230 -4.442 16.731 1.00 91.94 93 LYS A CA 1
ATOM 745 C C . LYS A 1 93 ? -5.510 -3.605 15.681 1.00 91.94 93 LYS A C 1
ATOM 747 O O . LYS A 1 93 ? -4.296 -3.720 15.560 1.00 91.94 93 LYS A O 1
ATOM 752 N N . ALA A 1 94 ? -6.235 -2.696 15.029 1.00 92.50 94 ALA A N 1
ATOM 753 C CA . ALA A 1 94 ? -5.672 -1.782 14.047 1.00 92.50 94 ALA A CA 1
ATOM 754 C C . ALA A 1 94 ? -4.537 -0.928 14.633 1.00 92.50 94 ALA A C 1
ATOM 756 O O . ALA A 1 94 ? -3.467 -0.848 14.041 1.00 92.50 94 ALA A O 1
ATOM 757 N N . THR A 1 95 ? -4.715 -0.374 15.837 1.00 94.50 95 THR A N 1
ATOM 758 C CA . THR A 1 95 ? -3.664 0.390 16.530 1.00 94.50 95 THR A CA 1
ATOM 759 C C . THR A 1 95 ? -2.425 -0.457 16.824 1.00 94.50 95 THR A C 1
ATOM 761 O O . THR A 1 95 ? -1.305 0.003 16.625 1.00 94.50 95 THR A O 1
ATOM 764 N N . LYS A 1 96 ? -2.600 -1.708 17.271 1.00 93.62 96 LYS A N 1
ATOM 765 C CA . LYS A 1 96 ? -1.469 -2.615 17.523 1.00 93.62 96 LYS A CA 1
ATOM 766 C C . LYS A 1 96 ? -0.699 -2.937 16.245 1.00 93.62 96 LYS A C 1
ATOM 768 O O . LYS A 1 96 ? 0.526 -2.887 16.268 1.00 93.62 96 LYS A O 1
ATOM 773 N N . ILE A 1 97 ? -1.411 -3.245 15.159 1.00 91.00 97 ILE A N 1
ATOM 774 C CA . ILE A 1 97 ? -0.805 -3.522 13.850 1.00 91.00 97 ILE A CA 1
ATOM 775 C C . ILE A 1 97 ? -0.061 -2.279 13.360 1.00 91.00 97 ILE A C 1
ATOM 777 O O . ILE A 1 97 ? 1.111 -2.373 13.026 1.00 91.00 97 ILE A O 1
ATOM 781 N N . PHE A 1 98 ? -0.683 -1.100 13.440 1.00 91.19 98 PHE A N 1
ATOM 782 C CA . PHE A 1 98 ? -0.053 0.156 13.042 1.00 91.19 98 PHE A CA 1
ATOM 783 C C . PHE A 1 98 ? 1.241 0.442 13.819 1.00 91.19 98 PHE A C 1
ATOM 785 O O . PHE A 1 98 ? 2.238 0.830 13.221 1.00 91.19 98 PHE A O 1
ATOM 792 N N . HIS A 1 99 ? 1.275 0.205 15.134 1.00 90.88 99 HIS A N 1
ATOM 793 C CA . HIS A 1 99 ? 2.505 0.376 15.915 1.00 90.88 99 HIS A CA 1
ATOM 794 C C . HIS A 1 99 ? 3.593 -0.660 15.599 1.00 90.88 99 HIS A C 1
ATOM 796 O O . HIS A 1 99 ? 4.769 -0.358 15.788 1.00 90.88 99 HIS A O 1
ATOM 802 N N . ARG A 1 100 ? 3.220 -1.868 15.159 1.00 87.62 100 ARG A N 1
ATOM 803 C CA . ARG A 1 100 ? 4.166 -2.936 14.804 1.00 87.62 100 ARG A CA 1
ATOM 804 C C . ARG A 1 100 ? 4.734 -2.748 13.396 1.00 87.62 100 ARG A C 1
ATOM 806 O O . ARG A 1 100 ? 5.945 -2.825 13.223 1.00 87.62 100 ARG A O 1
ATOM 813 N N . ASP A 1 101 ? 3.858 -2.501 12.426 1.00 87.56 101 ASP A N 1
ATOM 814 C CA . ASP A 1 101 ? 4.168 -2.563 10.993 1.00 87.56 101 ASP A CA 1
ATOM 815 C C . ASP A 1 101 ? 4.297 -1.173 10.354 1.00 87.56 101 ASP A C 1
ATOM 817 O O . ASP A 1 101 ? 4.750 -1.051 9.219 1.00 87.56 101 ASP A O 1
ATOM 821 N N . GLY A 1 102 ? 3.882 -0.111 11.052 1.00 87.50 102 GLY A N 1
ATOM 822 C CA . GLY A 1 102 ? 3.835 1.257 10.525 1.00 87.50 102 GLY A CA 1
ATOM 823 C C . GLY A 1 102 ? 2.654 1.530 9.585 1.00 87.50 102 GLY A C 1
ATOM 824 O O . GLY A 1 102 ? 2.433 2.673 9.195 1.00 87.50 102 GLY A O 1
ATOM 825 N N . PHE A 1 103 ? 1.869 0.508 9.235 1.00 90.88 103 PHE A N 1
ATOM 826 C CA . PHE A 1 103 ? 0.648 0.616 8.437 1.00 90.88 103 PHE A CA 1
ATOM 827 C C . PHE A 1 103 ? -0.383 -0.429 8.889 1.00 90.88 103 PHE A C 1
ATOM 829 O O . PHE A 1 103 ? -0.069 -1.336 9.654 1.00 90.88 103 PHE A O 1
ATOM 836 N N . VAL A 1 104 ? -1.633 -0.297 8.442 1.00 90.88 104 VAL A N 1
ATOM 837 C CA . VAL A 1 104 ? -2.706 -1.262 8.721 1.00 90.88 104 VAL A CA 1
ATOM 838 C C . VAL A 1 104 ? -3.658 -1.344 7.533 1.00 90.88 104 VAL A C 1
ATOM 840 O O . VAL A 1 104 ? -3.931 -0.335 6.885 1.00 90.88 104 VAL A O 1
ATOM 843 N N . VAL A 1 105 ? -4.184 -2.539 7.258 1.00 90.88 105 VAL A N 1
ATOM 844 C CA . VAL A 1 105 ? -5.227 -2.745 6.248 1.00 90.88 105 VAL A CA 1
ATOM 845 C C . VAL A 1 1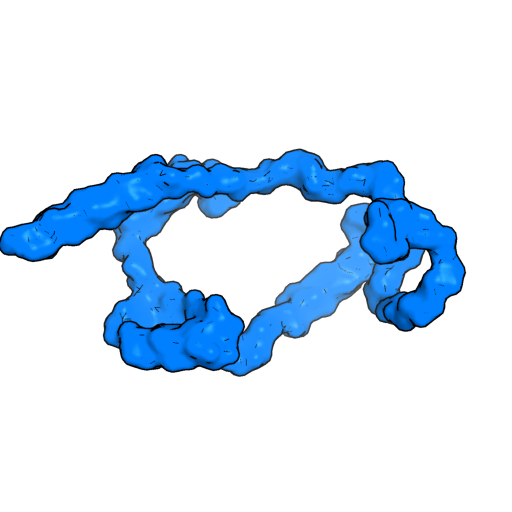05 ? -6.561 -2.989 6.940 1.00 90.88 105 VAL A C 1
ATOM 847 O O . VAL A 1 105 ? -6.739 -3.987 7.640 1.00 90.88 105 VAL A O 1
ATOM 850 N N . VAL A 1 106 ? -7.505 -2.073 6.717 1.00 92.12 106 VAL A N 1
ATOM 851 C CA . VAL A 1 106 ? -8.865 -2.153 7.256 1.00 92.12 106 VAL A CA 1
ATOM 852 C C . VAL A 1 106 ? -9.829 -2.533 6.141 1.00 92.12 106 VAL A C 1
ATOM 854 O O . VAL A 1 106 ? -9.893 -1.859 5.111 1.00 92.12 106 VAL A O 1
ATOM 857 N N . ARG A 1 107 ? -10.587 -3.610 6.342 1.00 90.44 107 ARG A N 1
ATOM 858 C CA . ARG A 1 107 ? -11.639 -4.037 5.421 1.00 90.44 107 ARG A CA 1
ATOM 859 C C . ARG A 1 107 ? -12.904 -3.205 5.624 1.00 90.44 107 ARG A C 1
ATOM 861 O O . ARG A 1 107 ? -13.220 -2.824 6.749 1.00 90.44 107 ARG A O 1
ATOM 868 N N . ASP A 1 108 ? -13.602 -2.936 4.518 1.00 87.94 108 ASP A N 1
ATOM 869 C CA . ASP A 1 108 ? -14.937 -2.323 4.484 1.00 87.94 108 ASP A CA 1
ATOM 870 C C . ASP A 1 108 ? -15.054 -1.065 5.359 1.00 87.94 108 ASP A C 1
ATOM 872 O O . ASP A 1 108 ? -16.069 -0.806 6.006 1.00 87.94 108 ASP A O 1
ATOM 876 N N . LEU A 1 109 ? -13.980 -0.267 5.382 1.00 88.62 109 LEU A N 1
ATOM 877 C CA . LEU A 1 109 ? -13.937 0.984 6.134 1.00 88.62 109 LEU A CA 1
ATOM 878 C C . LEU A 1 109 ? -14.944 2.000 5.579 1.00 88.62 109 LEU A C 1
ATOM 880 O O . LEU A 1 109 ? -15.554 2.752 6.337 1.00 88.62 109 LEU A O 1
ATOM 884 N N . LEU A 1 110 ? -15.104 2.020 4.254 1.00 88.31 110 LEU A N 1
ATOM 885 C CA . LEU A 1 110 ? -16.048 2.886 3.560 1.00 88.31 110 LEU A CA 1
ATOM 886 C C . LEU A 1 110 ? -17.337 2.123 3.279 1.00 88.31 110 LEU A C 1
ATOM 888 O O . LEU A 1 110 ? -17.312 1.032 2.709 1.00 88.31 110 LEU A O 1
ATOM 892 N N . ASN A 1 111 ? -18.471 2.739 3.603 1.00 87.62 111 ASN A N 1
ATOM 893 C CA . ASN A 1 111 ? -19.760 2.221 3.162 1.00 87.62 111 ASN A CA 1
ATOM 894 C C . ASN A 1 111 ? -19.944 2.407 1.641 1.00 87.62 111 ASN A C 1
ATOM 896 O O . ASN A 1 111 ? -19.172 3.102 0.976 1.00 87.62 111 ASN A O 1
ATOM 900 N N . THR A 1 112 ? -20.994 1.806 1.080 1.00 88.50 112 THR A N 1
ATOM 901 C CA . THR A 1 112 ? -21.247 1.801 -0.369 1.00 88.50 112 THR A CA 1
ATOM 902 C C . THR A 1 112 ? -21.312 3.205 -0.981 1.00 88.50 112 THR A C 1
ATOM 904 O O . THR A 1 112 ? -20.773 3.429 -2.064 1.00 88.50 112 THR A O 1
ATOM 907 N N . GLU A 1 113 ? -21.927 4.166 -0.292 1.00 87.94 113 GLU A N 1
ATOM 908 C CA . GLU A 1 113 ? -22.072 5.547 -0.771 1.00 87.94 113 GLU A CA 1
ATOM 909 C C . GLU A 1 113 ? -20.731 6.290 -0.761 1.00 87.94 113 GLU A C 1
ATOM 911 O O . GLU A 1 113 ? -20.373 6.961 -1.734 1.00 87.94 113 GLU A O 1
ATOM 916 N N . GLN A 1 114 ? -19.962 6.139 0.320 1.00 85.25 114 GLN A N 1
ATOM 917 C CA . GLN A 1 114 ? -18.626 6.716 0.462 1.00 85.25 114 GLN A CA 1
ATOM 918 C C . GLN A 1 114 ? -17.659 6.129 -0.565 1.00 85.25 114 GLN A C 1
ATOM 920 O O . GLN A 1 114 ? -16.926 6.877 -1.209 1.00 85.25 114 GLN A O 1
ATOM 925 N N . LEU A 1 115 ? -17.705 4.812 -0.780 1.00 87.12 115 LEU A N 1
ATOM 926 C CA . LEU A 1 115 ? -16.898 4.132 -1.788 1.00 87.12 115 LEU A CA 1
ATOM 927 C C . LEU A 1 115 ? -17.245 4.613 -3.206 1.00 87.12 115 LEU A C 1
ATOM 929 O O . LEU A 1 115 ? -16.350 4.911 -3.996 1.00 87.12 115 LEU A O 1
ATOM 933 N N . ALA A 1 116 ? -18.536 4.746 -3.528 1.00 85.50 116 ALA A N 1
ATOM 934 C CA . ALA A 1 116 ? -18.985 5.262 -4.823 1.00 85.50 116 ALA A CA 1
ATOM 935 C C . ALA A 1 116 ? -18.585 6.731 -5.045 1.00 85.50 116 ALA A C 1
ATOM 937 O O . ALA A 1 116 ? -18.301 7.151 -6.168 1.00 85.50 116 ALA A O 1
ATOM 938 N N . ARG A 1 117 ? -18.557 7.535 -3.978 1.00 83.25 117 ARG A N 1
ATOM 939 C CA . ARG A 1 117 ? -18.050 8.909 -4.028 1.00 83.25 117 ARG A CA 1
ATOM 940 C C . ARG A 1 117 ? -16.542 8.939 -4.259 1.00 83.25 117 ARG A C 1
ATOM 942 O O . ARG A 1 117 ? -16.101 9.665 -5.140 1.00 83.25 117 ARG A O 1
ATOM 949 N N . PHE A 1 118 ? -15.786 8.128 -3.525 1.00 79.94 118 PHE A N 1
ATOM 950 C CA . PHE A 1 118 ? -14.335 8.032 -3.663 1.00 79.94 118 PHE A CA 1
ATOM 951 C C . PHE A 1 118 ? -13.930 7.666 -5.099 1.00 79.94 118 PHE A C 1
ATOM 953 O O . PHE A 1 118 ? -13.146 8.378 -5.717 1.00 79.94 118 PHE A O 1
ATOM 960 N N . ARG A 1 119 ? -14.565 6.646 -5.693 1.00 80.94 119 ARG A N 1
ATOM 961 C CA . ARG A 1 119 ? -14.321 6.241 -7.092 1.00 80.94 119 ARG A CA 1
ATOM 962 C C . ARG A 1 119 ? -14.628 7.324 -8.129 1.00 80.94 119 ARG A C 1
ATOM 964 O O . ARG A 1 119 ? -14.029 7.326 -9.191 1.00 80.94 119 ARG A O 1
ATOM 971 N N . ARG A 1 120 ? -15.552 8.250 -7.855 1.00 78.00 120 ARG A N 1
ATOM 972 C CA . ARG A 1 120 ? -15.803 9.389 -8.759 1.00 78.00 120 ARG A CA 1
ATOM 973 C C . ARG A 1 120 ? -14.694 10.435 -8.719 1.00 78.00 120 ARG A C 1
ATOM 975 O O . ARG A 1 120 ? -14.491 11.116 -9.715 1.00 78.00 120 ARG A O 1
ATOM 982 N N . ILE A 1 121 ? -14.030 10.586 -7.574 1.00 73.31 121 ILE A N 1
ATOM 983 C CA . ILE A 1 121 ? -12.925 11.536 -7.390 1.00 73.31 121 ILE A CA 1
ATOM 984 C C . ILE A 1 121 ? -11.628 10.971 -7.991 1.00 73.31 121 ILE A C 1
ATOM 986 O O . ILE A 1 121 ? -10.793 11.739 -8.455 1.00 73.31 121 ILE A O 1
ATOM 990 N N . VAL A 1 122 ? -11.488 9.640 -8.039 1.00 58.00 122 VAL A N 1
ATOM 991 C CA . VAL A 1 122 ? -10.354 8.934 -8.654 1.00 58.00 122 VAL A CA 1
ATOM 992 C C . VAL A 1 122 ? -10.744 8.399 -10.037 1.00 58.00 122 VAL A C 1
ATOM 994 O O . VAL A 1 122 ? -11.238 7.274 -10.132 1.00 58.00 122 VAL A O 1
ATOM 997 N N . PRO A 1 123 ? -10.558 9.159 -11.132 1.00 46.50 123 PRO A N 1
ATOM 998 C CA . PRO A 1 123 ? -10.798 8.621 -12.465 1.00 46.50 123 PRO A CA 1
ATOM 999 C C . PRO A 1 123 ? -9.792 7.492 -12.753 1.00 46.50 123 PRO A C 1
ATOM 1001 O O . PRO A 1 123 ? -8.595 7.749 -12.839 1.00 46.50 123 PRO A O 1
ATOM 1004 N N . GLY A 1 124 ? -10.277 6.251 -12.897 1.00 54.91 124 GLY A N 1
ATOM 1005 C CA . GLY A 1 124 ? -9.469 5.103 -13.344 1.00 54.91 124 GLY A CA 1
ATOM 1006 C C . GLY A 1 124 ? -9.420 3.869 -12.430 1.00 54.91 124 GLY A C 1
ATOM 1007 O O . GLY A 1 124 ? -8.748 2.909 -12.796 1.00 54.91 124 GLY A O 1
ATOM 1008 N N . CYS A 1 125 ? -10.114 3.852 -11.285 1.00 42.00 125 CYS A N 1
ATOM 1009 C CA . CYS A 1 125 ? -10.289 2.636 -10.468 1.00 42.00 125 CYS A CA 1
ATOM 1010 C C . CYS A 1 125 ? -11.564 1.850 -10.801 1.00 42.00 125 CYS A C 1
ATOM 1012 O O . CYS A 1 125 ? -12.620 2.486 -11.025 1.00 42.00 125 CYS A O 1
#